Protein AF-A0A9E3LAL7-F1 (afdb_monomer)

Secondary structure (DSSP, 8-state):
-B-TT-EE-TT-B---TTS-SSEEPGGGS-EEETTEEEB-TT-EEPTT-B-

Mean predicted aligned error: 2.71 Å

Structure (mmCIF, N/CA/C/O backbone):
data_AF-A0A9E3LAL7-F1
#
_entry.id   AF-A0A9E3LAL7-F1
#
loop_
_atom_site.group_PDB
_atom_site.id
_atom_site.type_symbol
_atom_site.label_atom_id
_atom_site.label_alt_id
_atom_site.label_comp_id
_atom_site.label_asym_id
_atom_site.label_entity_id
_atom_site.label_seq_id
_atom_site.pdbx_PDB_ins_code
_atom_site.Cartn_x
_atom_site.Cartn_y
_atom_site.Cartn_z
_atom_site.occupancy
_atom_site.B_iso_or_equiv
_atom_site.auth_seq_id
_atom_site.auth_comp_id
_atom_site.auth_asym_id
_atom_site.auth_atom_id
_atom_site.pdbx_PDB_model_num
ATOM 1 N N . ILE A 1 1 ? -1.207 -8.268 -2.580 1.00 92.81 1 ILE A N 1
ATOM 2 C CA . ILE A 1 1 ? -0.824 -9.162 -1.467 1.00 92.81 1 ILE A CA 1
ATOM 3 C C . ILE A 1 1 ? -1.003 -8.399 -0.166 1.00 92.81 1 ILE A C 1
ATOM 5 O O . ILE A 1 1 ? -0.422 -7.333 -0.010 1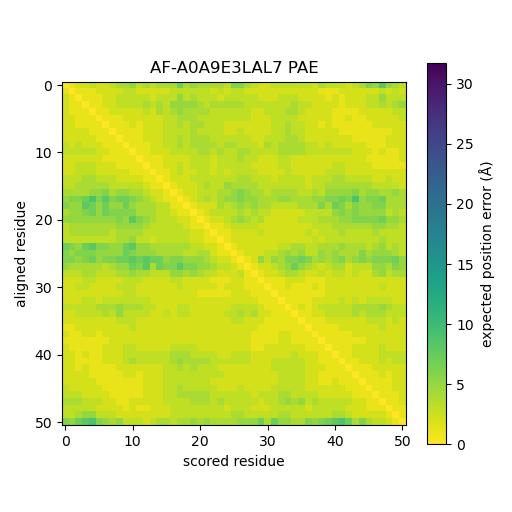.00 92.81 1 ILE A O 1
ATOM 9 N N . LEU A 1 2 ? -1.823 -8.932 0.737 1.00 94.25 2 LEU A N 1
ATOM 10 C CA . LEU A 1 2 ? -1.961 -8.434 2.103 1.00 94.25 2 LEU A CA 1
ATOM 11 C C . LEU A 1 2 ? -1.381 -9.493 3.038 1.00 94.25 2 LEU A C 1
ATOM 13 O O . LEU A 1 2 ? -1.830 -10.638 3.012 1.00 94.25 2 LEU A O 1
ATOM 17 N N . ASP A 1 3 ? -0.370 -9.129 3.813 1.00 96.12 3 ASP A N 1
ATOM 18 C CA . ASP A 1 3 ? 0.270 -10.036 4.761 1.00 96.12 3 ASP A CA 1
ATOM 19 C C . ASP A 1 3 ? -0.458 -10.019 6.123 1.00 96.12 3 ASP A C 1
ATOM 21 O O . ASP A 1 3 ? -1.351 -9.208 6.395 1.00 96.12 3 ASP A O 1
ATOM 25 N N . LYS A 1 4 ? -0.110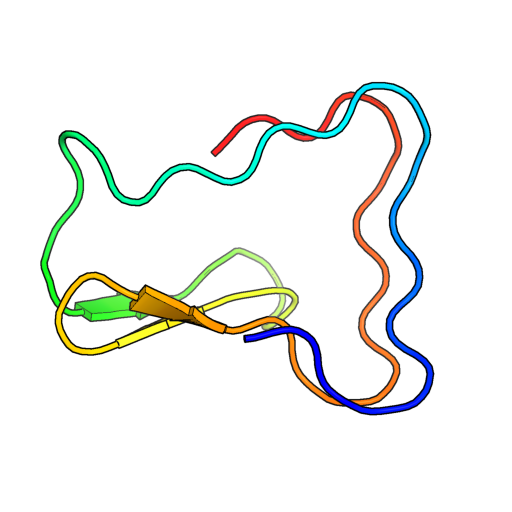 -10.961 6.999 1.00 96.06 4 LYS A N 1
ATOM 26 C CA . LYS A 1 4 ? -0.792 -11.225 8.266 1.00 96.06 4 LYS A CA 1
ATOM 27 C C . LYS A 1 4 ? -0.865 -9.965 9.138 1.00 96.06 4 LYS A C 1
ATOM 29 O O . LYS A 1 4 ? 0.106 -9.232 9.291 1.00 96.06 4 LYS A O 1
ATOM 34 N N . ASN A 1 5 ? -2.011 -9.749 9.782 1.00 95.25 5 ASN A N 1
ATOM 35 C CA . ASN A 1 5 ? -2.255 -8.622 10.692 1.00 95.25 5 ASN A CA 1
ATOM 36 C C . ASN A 1 5 ? -2.089 -7.226 10.063 1.00 95.25 5 ASN A C 1
ATOM 38 O O . ASN A 1 5 ? -1.996 -6.251 10.811 1.00 95.25 5 ASN A O 1
ATOM 42 N N . ALA A 1 6 ? -2.053 -7.109 8.732 1.00 96.50 6 ALA A N 1
ATOM 43 C CA . ALA A 1 6 ? -2.181 -5.814 8.081 1.00 96.50 6 ALA A CA 1
ATOM 44 C C . ALA A 1 6 ? -3.530 -5.176 8.453 1.00 96.50 6 ALA A C 1
ATOM 46 O O . ALA A 1 6 ? -4.561 -5.851 8.501 1.00 96.50 6 ALA A O 1
ATOM 47 N N . ARG A 1 7 ? -3.519 -3.874 8.737 1.00 96.00 7 ARG A N 1
ATOM 48 C CA . ARG A 1 7 ? -4.705 -3.087 9.082 1.00 96.00 7 ARG A CA 1
ATOM 49 C C . ARG A 1 7 ? -4.954 -2.086 7.970 1.00 96.00 7 ARG A C 1
ATOM 51 O O . ARG A 1 7 ? -4.096 -1.252 7.695 1.00 96.00 7 ARG A O 1
ATOM 58 N N . ILE A 1 8 ? -6.115 -2.184 7.337 1.00 95.81 8 ILE A N 1
ATOM 59 C CA . ILE A 1 8 ? -6.517 -1.304 6.244 1.00 95.81 8 ILE A CA 1
ATOM 60 C C . ILE A 1 8 ? -7.612 -0.378 6.759 1.00 95.81 8 ILE A C 1
ATOM 62 O O . ILE A 1 8 ? -8.632 -0.853 7.258 1.00 95.81 8 ILE A O 1
ATOM 66 N N . GLY A 1 9 ? -7.365 0.925 6.669 1.00 96.25 9 GLY A N 1
ATOM 67 C CA . GLY A 1 9 ? -8.318 1.961 7.030 1.00 96.25 9 GLY A CA 1
ATOM 68 C C . GLY A 1 9 ? -9.550 1.998 6.125 1.00 96.25 9 GLY A C 1
ATOM 69 O O . GLY A 1 9 ? -9.593 1.394 5.049 1.00 96.25 9 GLY A O 1
ATOM 70 N N . ALA A 1 10 ? -10.568 2.732 6.555 1.00 9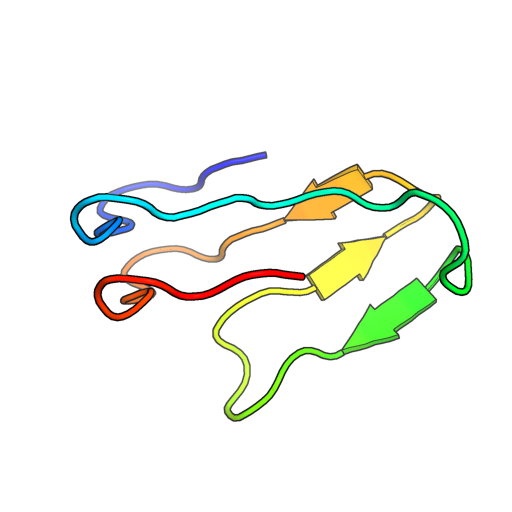7.69 10 ALA A N 1
ATOM 71 C CA . ALA A 1 10 ? -11.779 2.946 5.778 1.00 97.69 10 ALA A CA 1
ATOM 72 C C . ALA A 1 10 ? -11.489 3.793 4.525 1.00 97.69 10 ALA A C 1
ATOM 74 O O . ALA A 1 10 ? -10.723 4.755 4.568 1.00 97.69 10 ALA A O 1
ATOM 75 N N . GLY A 1 11 ? -12.112 3.446 3.394 1.00 96.38 11 GLY A N 1
ATOM 76 C CA . GLY A 1 11 ? -11.982 4.212 2.146 1.00 96.38 11 GLY A CA 1
ATOM 77 C C . GLY A 1 11 ? -10.604 4.134 1.480 1.00 96.38 11 GLY A C 1
ATOM 78 O O . GLY A 1 11 ? -10.256 5.014 0.700 1.00 9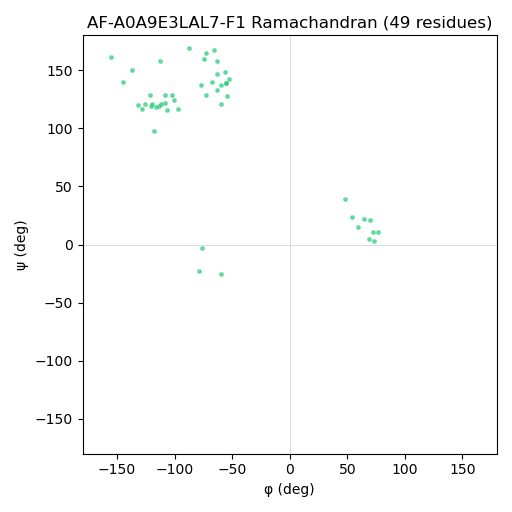6.38 11 GLY A O 1
ATOM 79 N N . VAL A 1 12 ? -9.808 3.110 1.793 1.00 96.50 12 VAL A N 1
ATOM 80 C CA . VAL A 1 12 ? -8.496 2.896 1.174 1.00 96.50 12 VAL A CA 1
ATOM 81 C C . VAL A 1 12 ? -8.638 2.318 -0.238 1.00 96.50 12 VAL A C 1
ATOM 83 O O . VAL A 1 12 ? -9.399 1.376 -0.458 1.00 96.50 12 VAL A O 1
ATOM 86 N N . SER A 1 13 ? -7.841 2.834 -1.174 1.00 94.56 13 SER A N 1
ATOM 87 C CA . SER A 1 13 ? -7.681 2.305 -2.531 1.00 94.56 13 SER A CA 1
ATOM 88 C C . SER A 1 13 ? -6.202 2.042 -2.807 1.00 94.56 13 SER A C 1
ATOM 90 O O . SER A 1 13 ? -5.379 2.951 -2.703 1.00 94.56 13 SER A O 1
ATOM 92 N N . LEU A 1 14 ? -5.854 0.793 -3.126 1.00 92.69 14 LEU A N 1
ATOM 93 C CA . LEU A 1 14 ? -4.480 0.387 -3.418 1.00 92.69 14 LEU A CA 1
ATOM 94 C C . LEU A 1 14 ? -4.378 -0.133 -4.857 1.00 92.69 14 LEU A C 1
ATOM 96 O O . LEU A 1 14 ? -4.692 -1.298 -5.109 1.00 92.69 14 LEU A O 1
ATOM 100 N N . SER A 1 15 ? -3.937 0.706 -5.797 1.00 92.75 15 SER A N 1
ATOM 101 C CA . SER A 1 15 ? -3.810 0.341 -7.209 1.00 92.75 15 SER A CA 1
ATOM 102 C C . SER A 1 15 ? -2.378 0.505 -7.733 1.00 92.75 15 SER A C 1
ATOM 104 O O . SER A 1 15 ? -1.795 1.581 -7.645 1.00 92.75 15 SER A O 1
ATOM 106 N N . PRO A 1 16 ? -1.791 -0.519 -8.375 1.00 91.00 16 PRO A N 1
ATOM 107 C CA . PRO A 1 16 ? -0.490 -0.383 -9.030 1.00 91.00 16 PRO A CA 1
ATOM 108 C C . PRO A 1 16 ? -0.570 0.379 -10.370 1.00 91.00 16 PRO A C 1
ATOM 110 O O . PRO A 1 16 ? 0.454 0.601 -11.016 1.00 91.00 16 PRO A O 1
ATOM 113 N N . ALA A 1 17 ? -1.769 0.772 -10.821 1.00 90.94 17 ALA A N 1
ATOM 114 C CA . ALA A 1 17 ? -1.966 1.403 -12.121 1.00 90.94 17 ALA A CA 1
ATOM 115 C C . ALA A 1 17 ? -1.230 2.752 -12.232 1.00 90.94 17 ALA A C 1
ATOM 117 O O . ALA A 1 17 ? -1.312 3.613 -11.353 1.00 90.94 17 ALA A O 1
ATOM 118 N N . GLY A 1 18 ? -0.512 2.937 -13.344 1.00 88.75 18 GLY A N 1
ATOM 119 C CA . GLY A 1 18 ? 0.239 4.165 -13.626 1.00 88.75 18 GLY A CA 1
ATOM 120 C C . GLY A 1 18 ? 1.498 4.358 -12.774 1.00 88.75 18 GLY A C 1
ATOM 121 O O . GLY A 1 18 ? 2.073 5.444 -12.801 1.00 88.75 18 GLY A O 1
ATOM 122 N N . LYS A 1 19 ? 1.932 3.339 -12.017 1.00 89.62 19 LYS A N 1
ATOM 123 C CA . LYS A 1 19 ? 3.140 3.383 -11.180 1.00 89.62 19 LYS A CA 1
ATOM 124 C C . LYS A 1 19 ? 4.231 2.449 -11.705 1.00 89.62 19 LYS A C 1
ATOM 126 O O . LYS A 1 19 ? 3.926 1.504 -12.434 1.00 89.62 19 LYS A O 1
ATOM 131 N N . PRO A 1 20 ? 5.504 2.701 -11.348 1.00 92.62 20 PRO A N 1
ATOM 132 C CA . PRO A 1 20 ? 6.597 1.797 -11.676 1.00 92.62 20 PRO A CA 1
ATOM 133 C C . PRO A 1 20 ? 6.337 0.382 -11.153 1.00 92.62 20 PRO A C 1
ATOM 135 O O . PRO A 1 20 ? 5.752 0.205 -10.084 1.00 92.62 20 PRO A O 1
ATOM 138 N N . ALA A 1 21 ? 6.840 -0.622 -11.875 1.00 91.31 21 ALA A N 1
ATOM 139 C CA . ALA A 1 21 ? 6.705 -2.028 -11.491 1.00 91.31 21 ALA A CA 1
ATOM 140 C C . ALA A 1 21 ? 7.329 -2.339 -10.120 1.00 91.31 21 ALA A C 1
ATOM 142 O O . ALA A 1 21 ? 6.888 -3.273 -9.459 1.00 91.31 21 ALA A O 1
ATOM 143 N N . ASN A 1 22 ? 8.312 -1.543 -9.686 1.00 93.75 22 ASN A N 1
ATOM 144 C CA . ASN A 1 22 ? 8.906 -1.604 -8.358 1.00 93.75 22 ASN A CA 1
ATOM 145 C C . ASN A 1 22 ? 8.895 -0.210 -7.727 1.00 93.75 22 ASN A C 1
ATOM 147 O O . ASN A 1 22 ? 9.529 0.710 -8.242 1.00 93.75 22 ASN A O 1
ATOM 151 N N . LEU A 1 23 ? 8.160 -0.057 -6.627 1.00 93.81 23 LEU A N 1
ATOM 152 C CA . LEU A 1 23 ? 8.032 1.205 -5.901 1.00 93.81 23 LEU A CA 1
ATOM 153 C C . LEU A 1 23 ? 7.932 0.932 -4.405 1.00 93.81 23 LEU A C 1
ATOM 155 O O . LEU A 1 23 ? 7.238 0.003 -3.993 1.00 93.81 23 LEU A O 1
ATOM 159 N N . ASP A 1 24 ? 8.585 1.761 -3.602 1.00 92.81 24 ASP A N 1
ATOM 160 C CA . ASP A 1 24 ? 8.480 1.689 -2.151 1.00 92.81 24 ASP A CA 1
ATOM 161 C C . ASP A 1 24 ? 7.523 2.764 -1.653 1.00 92.81 24 ASP A C 1
ATOM 163 O O . ASP A 1 24 ? 7.666 3.949 -1.961 1.00 92.81 24 ASP A O 1
ATOM 167 N N . GLY A 1 25 ? 6.510 2.326 -0.911 1.00 88.62 25 GLY A N 1
ATOM 168 C CA . GLY A 1 25 ? 5.560 3.209 -0.269 1.00 88.62 25 GLY A CA 1
ATOM 169 C C . GLY A 1 25 ? 6.157 3.915 0.947 1.00 88.62 25 GLY A C 1
ATOM 170 O O . GLY A 1 25 ? 7.137 3.446 1.537 1.00 88.62 25 GLY A O 1
ATOM 171 N N . PRO A 1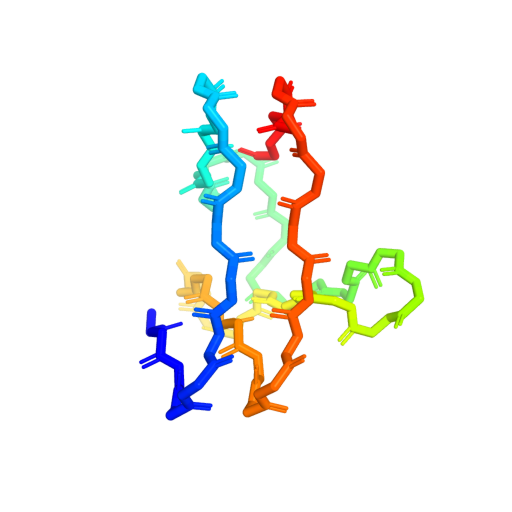 26 ? 5.550 5.036 1.368 1.00 88.25 26 PRO A N 1
ATOM 172 C CA . PRO A 1 26 ? 5.989 5.783 2.535 1.00 88.25 26 PRO A CA 1
ATOM 173 C C . PRO A 1 26 ? 6.036 4.902 3.785 1.00 88.25 26 PRO A C 1
ATOM 175 O O . PRO A 1 26 ? 5.155 4.069 4.022 1.00 88.25 26 PRO A O 1
ATOM 178 N N . GLU A 1 27 ? 7.089 5.106 4.578 1.00 86.56 27 GLU A N 1
ATOM 179 C CA . GLU A 1 27 ? 7.319 4.438 5.865 1.00 86.56 27 GLU A CA 1
ATOM 180 C C . GLU A 1 27 ? 7.274 2.898 5.799 1.00 86.56 27 GLU A C 1
ATOM 182 O O . GLU A 1 27 ? 6.989 2.237 6.794 1.00 86.56 27 GLU A O 1
ATOM 187 N N 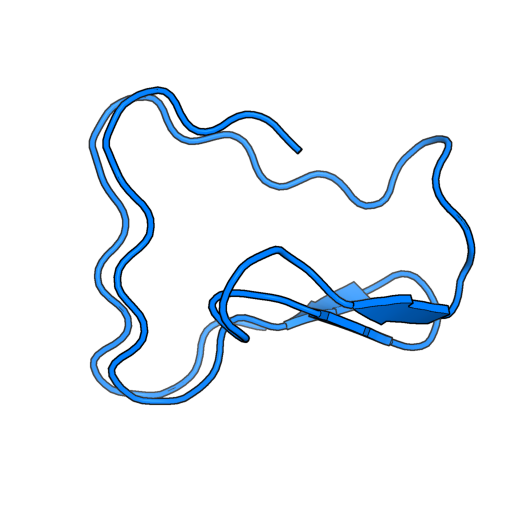. GLY A 1 28 ? 7.519 2.305 4.623 1.00 87.19 28 GLY A N 1
ATOM 188 C CA . GLY A 1 28 ? 7.491 0.851 4.441 1.00 87.19 28 GLY A CA 1
ATOM 189 C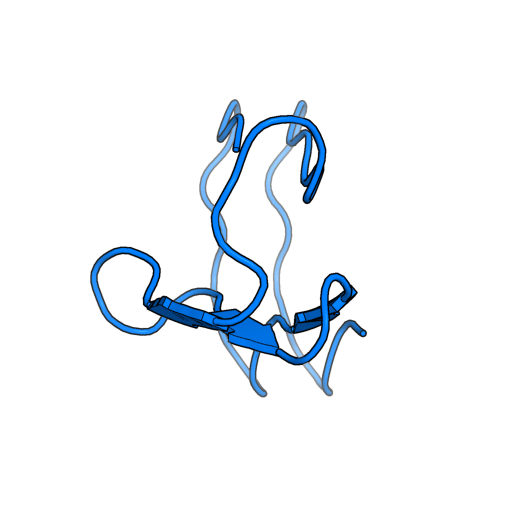 C . GLY A 1 28 ? 6.112 0.223 4.657 1.00 87.19 28 GLY A C 1
ATOM 190 O O . GLY A 1 28 ? 6.009 -0.963 4.961 1.00 87.19 28 GLY A O 1
ATOM 191 N N . ARG A 1 29 ? 5.035 1.007 4.530 1.00 91.81 29 ARG A N 1
ATOM 192 C CA . ARG A 1 29 ? 3.664 0.532 4.774 1.00 91.81 29 ARG A CA 1
ATOM 193 C C . ARG A 1 29 ? 3.095 -0.277 3.611 1.00 91.81 29 ARG A C 1
ATOM 195 O O . ARG A 1 29 ? 2.174 -1.061 3.809 1.00 91.81 29 ARG A O 1
ATOM 202 N N . TRP A 1 30 ? 3.626 -0.092 2.408 1.00 94.00 30 TRP A N 1
ATOM 203 C CA . TRP A 1 30 ? 3.307 -0.885 1.227 1.00 94.00 30 TRP A CA 1
ATOM 204 C C . TRP A 1 30 ? 4.469 -0.835 0.238 1.00 94.00 30 TRP A C 1
ATOM 206 O O . TRP A 1 30 ? 5.310 0.059 0.290 1.00 94.00 30 TRP A O 1
ATOM 216 N N . TYR A 1 31 ? 4.489 -1.784 -0.686 1.00 95.00 31 TYR A N 1
ATOM 217 C CA . TYR A 1 31 ? 5.442 -1.865 -1.784 1.00 95.00 31 TYR A CA 1
ATOM 218 C C . TYR A 1 31 ? 4.691 -2.245 -3.053 1.00 95.00 31 TYR A C 1
ATOM 220 O O . TYR A 1 31 ? 3.696 -2.957 -2.987 1.00 95.00 31 TYR A O 1
ATOM 228 N N . ILE A 1 32 ? 5.157 -1.812 -4.214 1.00 95.56 32 ILE A N 1
ATOM 229 C CA . ILE A 1 32 ? 4.801 -2.440 -5.484 1.00 95.56 32 ILE A CA 1
ATOM 230 C C . ILE A 1 32 ? 5.991 -3.304 -5.881 1.00 95.56 32 ILE A C 1
ATOM 232 O O . ILE A 1 32 ? 7.137 -2.843 -5.841 1.00 95.56 32 ILE A O 1
ATOM 236 N N . ARG A 1 33 ? 5.713 -4.570 -6.186 1.00 95.06 33 ARG A N 1
ATOM 237 C CA . ARG A 1 33 ? 6.685 -5.552 -6.666 1.00 95.06 33 ARG A CA 1
ATOM 238 C C . ARG A 1 33 ? 6.114 -6.245 -7.884 1.00 95.06 33 ARG A C 1
ATOM 240 O O . ARG A 1 33 ? 5.026 -6.809 -7.802 1.00 95.06 33 ARG A O 1
ATOM 247 N N . ASP A 1 34 ? 6.811 -6.126 -9.005 1.00 93.44 34 ASP A N 1
ATOM 248 C CA . ASP A 1 34 ? 6.383 -6.629 -10.314 1.00 93.44 34 ASP A CA 1
ATOM 249 C C . ASP A 1 34 ? 4.934 -6.245 -10.670 1.00 93.44 34 ASP A C 1
ATOM 251 O O . ASP A 1 34 ? 4.158 -7.034 -11.204 1.00 93.44 34 ASP A O 1
ATOM 255 N N . GLY A 1 35 ? 4.539 -5.013 -10.330 1.00 92.00 35 GLY A N 1
ATOM 256 C CA . GLY A 1 35 ? 3.184 -4.509 -10.577 1.00 92.00 35 GLY A CA 1
ATOM 257 C C . GLY A 1 35 ? 2.112 -5.034 -9.613 1.00 92.00 35 GLY A C 1
ATOM 258 O O . GLY A 1 35 ? 0.927 -4.799 -9.832 1.00 92.00 35 GLY A O 1
ATOM 259 N N . VAL A 1 36 ? 2.494 -5.704 -8.526 1.00 93.38 36 VAL A N 1
ATOM 260 C CA . VAL A 1 36 ? 1.587 -6.161 -7.467 1.00 93.38 36 VAL A CA 1
ATOM 261 C C . VAL A 1 36 ? 1.802 -5.326 -6.211 1.00 93.38 36 VAL A C 1
ATOM 263 O O . VAL A 1 36 ? 2.922 -5.208 -5.720 1.00 93.38 36 VAL A O 1
ATOM 266 N N . VAL A 1 37 ? 0.723 -4.782 -5.644 1.00 95.25 37 VAL A N 1
ATOM 267 C CA . VAL A 1 37 ? 0.793 -4.100 -4.343 1.00 95.25 37 VAL A CA 1
ATOM 268 C C . VAL A 1 37 ? 0.972 -5.135 -3.234 1.00 95.25 37 VAL A C 1
ATOM 270 O O . VAL A 1 37 ? 0.199 -6.087 -3.139 1.00 95.25 37 VAL A O 1
ATOM 273 N N . VAL A 1 38 ? 1.961 -4.940 -2.374 1.00 95.75 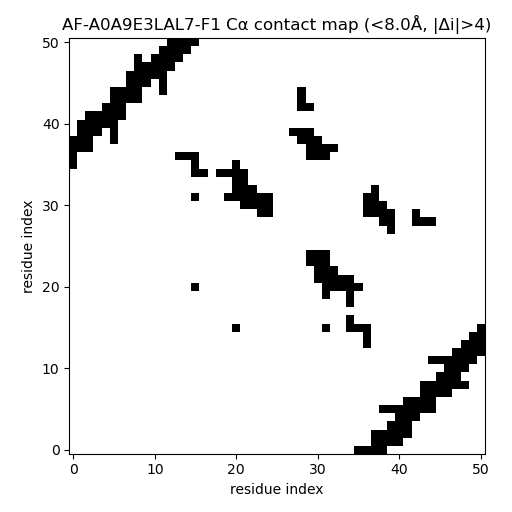38 VAL A N 1
ATOM 274 C CA . VAL A 1 38 ? 2.312 -5.766 -1.221 1.00 95.75 38 VAL A CA 1
ATOM 275 C C . VAL A 1 38 ? 2.207 -4.912 0.035 1.00 95.75 38 VAL A C 1
ATOM 277 O O . VAL A 1 38 ? 2.900 -3.910 0.164 1.00 95.75 38 VAL A O 1
ATOM 280 N N . VAL A 1 39 ? 1.363 -5.317 0.978 1.00 96.06 39 VAL A N 1
ATOM 281 C CA . VAL A 1 39 ? 1.266 -4.706 2.309 1.00 96.06 39 VAL A CA 1
ATOM 282 C C . VAL A 1 39 ? 1.899 -5.677 3.310 1.00 96.06 39 VAL A C 1
ATOM 284 O O . VAL A 1 39 ? 1.392 -6.796 3.435 1.00 96.06 39 VAL A O 1
ATOM 287 N N . PRO A 1 40 ? 3.008 -5.308 3.978 1.00 96.44 40 PRO A N 1
ATOM 288 C CA . PRO A 1 40 ? 3.758 -6.211 4.842 1.00 96.44 40 PRO A CA 1
ATOM 289 C C . PRO A 1 40 ? 3.032 -6.499 6.161 1.00 96.44 40 PRO A C 1
ATOM 291 O O . PRO A 1 40 ? 2.088 -5.810 6.558 1.00 96.44 40 PRO A O 1
ATOM 294 N N . LYS A 1 41 ? 3.489 -7.548 6.854 1.00 95.75 41 LYS A N 1
ATOM 295 C CA . LYS A 1 41 ? 2.895 -8.020 8.107 1.00 95.75 41 LYS A CA 1
ATOM 296 C C . LYS A 1 41 ? 2.802 -6.899 9.139 1.00 95.75 41 LYS A C 1
ATOM 298 O O . LYS A 1 41 ? 3.801 -6.277 9.485 1.00 95.75 41 LYS A O 1
ATOM 303 N N . GLY A 1 42 ? 1.608 -6.699 9.691 1.00 95.44 42 GLY A N 1
ATOM 304 C CA . GLY A 1 42 ? 1.372 -5.699 10.735 1.00 95.44 42 GLY A CA 1
ATOM 305 C C . GLY A 1 42 ? 1.379 -4.244 10.259 1.00 95.44 42 GLY A C 1
ATOM 306 O O . GLY A 1 42 ? 1.225 -3.355 11.095 1.00 95.44 42 GLY A O 1
ATOM 307 N N . ALA A 1 43 ? 1.532 -3.982 8.956 1.00 95.81 43 ALA A N 1
ATOM 308 C CA . ALA A 1 43 ? 1.454 -2.629 8.425 1.00 95.81 43 ALA A CA 1
ATOM 309 C C . ALA A 1 43 ? 0.065 -2.026 8.634 1.00 95.81 43 ALA A C 1
ATOM 311 O O . ALA A 1 43 ? -0.951 -2.722 8.585 1.00 95.81 43 ALA A O 1
ATOM 312 N N . ILE A 1 44 ? 0.033 -0.713 8.841 1.00 95.69 44 ILE A N 1
ATOM 313 C CA . ILE A 1 44 ? -1.199 0.050 9.016 1.00 95.69 44 ILE A CA 1
ATOM 314 C C . ILE A 1 44 ? -1.306 1.035 7.861 1.00 95.69 44 ILE A C 1
ATOM 316 O O . ILE A 1 44 ? -0.460 1.917 7.710 1.00 95.69 44 ILE A O 1
ATOM 320 N N . ILE A 1 45 ? -2.355 0.886 7.059 1.00 95.69 45 ILE A N 1
ATOM 321 C CA . ILE A 1 45 ? -2.725 1.838 6.019 1.00 95.69 45 ILE A CA 1
ATOM 322 C C . ILE A 1 45 ? -3.811 2.762 6.586 1.00 95.69 45 ILE A C 1
ATOM 324 O O . ILE A 1 45 ? -4.883 2.258 6.922 1.00 95.69 45 ILE A O 1
ATOM 328 N N . PRO A 1 46 ? -3.558 4.077 6.723 1.00 95.62 46 PRO A N 1
ATOM 329 C CA . PRO A 1 46 ? -4.545 5.023 7.243 1.00 95.62 46 PRO A CA 1
ATOM 330 C C . PRO A 1 46 ? -5.794 5.140 6.368 1.00 95.62 46 PRO A C 1
ATOM 332 O O . PRO A 1 46 ? -5.745 4.883 5.163 1.00 95.62 46 PRO A O 1
ATOM 335 N N . ASP A 1 47 ? -6.885 5.604 6.970 1.00 97.06 47 ASP A N 1
ATOM 336 C CA . ASP A 1 47 ? -8.134 5.912 6.272 1.00 97.06 47 ASP A CA 1
ATOM 337 C C . ASP A 1 47 ? -7.904 6.858 5.083 1.00 97.06 47 ASP A C 1
ATOM 339 O O . ASP A 1 47 ? -7.070 7.764 5.132 1.00 97.06 47 ASP A O 1
ATOM 343 N N . GLY A 1 48 ? -8.634 6.630 3.991 1.00 95.25 48 GLY A N 1
ATOM 344 C CA . GLY A 1 48 ? -8.566 7.449 2.778 1.00 95.25 48 GLY A CA 1
ATOM 345 C C . GLY A 1 48 ? -7.260 7.343 1.983 1.00 95.25 48 GLY A C 1
ATOM 346 O O . GLY A 1 48 ? -7.095 8.063 0.997 1.00 95.25 48 GLY A O 1
ATOM 347 N N . THR A 1 49 ? -6.326 6.460 2.364 1.00 93.81 49 THR A N 1
ATOM 348 C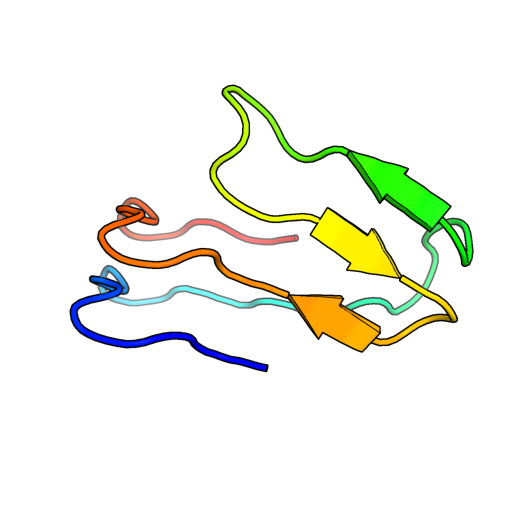 CA . THR A 1 49 ? -5.087 6.264 1.596 1.00 93.81 49 THR A CA 1
ATOM 349 C C . THR A 1 49 ? -5.422 5.819 0.175 1.00 93.81 49 THR A C 1
ATOM 351 O O . THR A 1 49 ? -6.039 4.773 -0.021 1.00 93.81 49 THR A O 1
ATOM 354 N N . THR A 1 50 ? -4.986 6.601 -0.812 1.00 92.31 50 THR A N 1
ATOM 355 C CA . THR A 1 50 ? -5.116 6.273 -2.233 1.00 92.31 50 THR A CA 1
ATOM 356 C C . THR A 1 50 ? -3.737 6.211 -2.855 1.00 92.31 50 THR A C 1
ATOM 358 O O . THR A 1 50 ? -3.003 7.203 -2.857 1.00 92.31 50 THR A O 1
ATOM 361 N N . ILE A 1 51 ? -3.401 5.037 -3.375 1.00 89.12 51 ILE A N 1
ATOM 362 C CA . ILE A 1 51 ? -2.181 4.786 -4.135 1.00 89.12 51 ILE A CA 1
ATOM 363 C C . ILE A 1 51 ? -2.498 4.064 -5.421 1.00 89.12 51 ILE A C 1
ATOM 365 O O . ILE A 1 51 ? -3.605 3.521 -5.611 1.00 89.12 51 ILE A O 1
#

Foldseek 3Di:
DEEAQEAEEAQEADALPPHDCWDADPPNQWIRHNRDIYGDHNRYHYHNHYD

pLDDT: mean 93.73, std 2.72, range [86.56, 97.69]

Nearest PDB structures (foldseek):
  1yp2-assembly1_B  TM=9.043E-01  e=5.546E-02  Solanum tuberosum
  1yp2-assembly1_A  TM=9.051E-01  e=6.306E-02  Solanum tuberosum
  1yp3-assembly1_B  TM=9.046E-01  e=7.170E-02  Solanum tuberosum
  1yp4-assembly1_B  TM=8.982E-01  e=1.550E-01  Solanum tuberosum
  1yp4-assembly1_C  TM=8.935E-01  e=2.003E-01  Solanum tuberosum

Solvent-accessible surface area (backbone atoms only — not comparable to full-atom values): 2899 Å² total; per-residue (Å²): 87,80,36,66,74,46,42,77,32,64,76,51,41,87,46,49,77,98,52,64,43,66,40,80,37,74,94,69,36,31,32,30,54,86,52,38,49,36,30,44,66,58,25,67,46,58,60,57,42,75,78

Radius of gyration: 10.07 Å; Cα contacts (8 Å, |Δi|>4): 109; chains: 1; bounding box: 21×19×24 Å

Sequence (51 aa):
ILDKNARIGAGVSLSPAGKPANLDGPEGRWYIRDGVVVVPKGAIIPDGTTI